Protein AF-Q3BN68-F1 (afdb_monomer)

Radius of gyration: 13.14 Å; Cα contacts (8 Å, |Δi|>4): 46; chains: 1; bounding box: 26×35×31 Å

Organism: Xanthomonas euvesicatoria pv. vesicatoria (strain 85-10) (NCBI:txid316273)

Foldseek 3Di:
DDPPLPDPPLVVLLVVVVVCVVVVNLDDDDSVLVSVLSVLLSVLCVVCVPDDLVVSLVSSLVVCVVVPVDPVNSVSSSVSSVVSVVVSVVSVD

Mean predicted aligned error: 8.55 Å

Solvent-accessible surface area (backbone atoms only — not comparable to full-atom values): 5636 Å² total; per-residue (Å²): 132,85,77,61,87,88,56,84,58,59,66,62,51,45,53,50,52,47,52,45,41,76,70,60,76,68,58,98,70,60,65,82,66,49,50,59,50,53,49,49,40,53,49,45,46,69,76,39,76,86,55,52,71,67,58,47,48,50,58,48,48,56,51,41,56,75,77,44,87,60,71,90,53,45,65,61,52,54,50,51,34,51,51,49,51,52,53,55,51,60,74,74,105

pLDDT: mean 71.69, std 11.36, range [34.91, 85.0]

Secondary structure (DSSP, 8-state):
----TTS--HHHHHHHHHHHHHTTTT-SS-HHHHHHHHHHHHHHHHH-TTS-HHHHHHHHHHHHHHH---TTTHHHHHHHHHHHHHHHHHHT-

Sequence (93 aa):
MSRDPSVIDVQAEIAHWQARHAQGNLGAGKFSELSPVVKMACDIYLQAPRSSDQERLRLFRDRLEHHFISSSTQSNYEQLATDCWQRLGARNS

Structure (mmCIF, N/CA/C/O backbone):
data_AF-Q3BN68-F1
#
_entry.id   AF-Q3BN68-F1
#
loop_
_atom_site.group_PDB
_atom_site.id
_atom_site.type_symbol
_atom_site.label_atom_id
_atom_site.label_alt_id
_atom_site.label_comp_id
_atom_site.label_asym_id
_atom_site.label_entity_id
_atom_site.label_seq_id
_atom_site.pdbx_PDB_ins_code
_atom_site.Cartn_x
_atom_site.Cartn_y
_atom_site.Cartn_z
_atom_site.occupancy
_atom_site.B_iso_or_equiv
_atom_site.auth_seq_id
_atom_site.auth_comp_id
_atom_site.auth_asym_id
_atom_site.auth_atom_id
_atom_site.pdbx_PDB_model_num
ATOM 1 N N . MET A 1 1 ? -9.919 -21.103 -15.545 1.00 34.91 1 MET A N 1
ATOM 2 C CA . MET A 1 1 ? -9.636 -19.653 -15.569 1.00 34.91 1 MET A CA 1
ATOM 3 C C . MET A 1 1 ? -8.230 -19.456 -15.042 1.00 34.91 1 MET A C 1
ATOM 5 O O . MET A 1 1 ? -8.011 -19.569 -13.842 1.00 34.91 1 MET A O 1
ATOM 9 N N . SER A 1 2 ? -7.273 -19.311 -15.952 1.00 41.12 2 SER A N 1
ATOM 10 C CA . SER A 1 2 ? -5.857 -19.138 -15.639 1.00 41.12 2 SER A CA 1
ATOM 11 C C . SER A 1 2 ? -5.680 -17.801 -14.922 1.00 41.12 2 SER A C 1
ATOM 13 O O . SER A 1 2 ? -5.910 -16.752 -15.515 1.00 41.12 2 SER A O 1
ATOM 15 N N . ARG A 1 3 ? -5.363 -17.840 -13.624 1.00 42.94 3 ARG A N 1
ATOM 16 C CA . ARG A 1 3 ? -4.889 -16.664 -12.892 1.00 42.94 3 ARG A CA 1
ATOM 17 C C . ARG A 1 3 ? -3.511 -16.363 -13.445 1.00 42.94 3 ARG A C 1
ATOM 19 O O . ARG A 1 3 ? -2.567 -17.068 -13.105 1.00 42.94 3 ARG A O 1
ATOM 26 N N . ASP A 1 4 ? -3.432 -15.391 -14.340 1.00 41.62 4 ASP A N 1
ATOM 27 C CA . ASP A 1 4 ? -2.155 -14.869 -14.795 1.00 41.62 4 ASP A CA 1
ATOM 28 C C . ASP A 1 4 ? -1.396 -14.362 -13.556 1.00 41.62 4 ASP A C 1
ATOM 30 O O . ASP A 1 4 ? -1.869 -13.426 -12.904 1.00 41.62 4 ASP A O 1
ATOM 34 N N . PRO A 1 5 ? -0.278 -14.993 -13.149 1.00 49.84 5 PRO A N 1
ATOM 35 C CA . PRO A 1 5 ? 0.453 -14.593 -11.945 1.00 49.84 5 PRO A CA 1
ATOM 36 C C . PRO A 1 5 ? 1.076 -13.198 -12.079 1.00 49.84 5 PRO A C 1
ATOM 38 O O . PRO A 1 5 ? 1.528 -12.633 -11.089 1.00 49.84 5 PRO A O 1
ATOM 41 N N . SER A 1 6 ? 1.093 -12.658 -13.301 1.00 53.44 6 SER A N 1
ATOM 42 C CA . SER A 1 6 ? 1.699 -11.382 -13.664 1.00 53.44 6 SER A CA 1
ATOM 43 C C . SER A 1 6 ? 0.797 -10.164 -13.415 1.00 53.44 6 SER A C 1
ATOM 45 O O . SER A 1 6 ? 1.270 -9.029 -13.478 1.00 53.44 6 SER A O 1
ATOM 47 N N . VAL A 1 7 ? -0.481 -10.371 -13.071 1.00 59.19 7 VAL A N 1
ATOM 48 C CA . VAL A 1 7 ? -1.403 -9.288 -12.710 1.00 59.19 7 VAL A CA 1
ATOM 49 C C . VAL A 1 7 ? -1.569 -9.276 -11.198 1.00 59.19 7 VAL A C 1
ATOM 51 O O . VAL A 1 7 ? -2.093 -10.218 -10.604 1.00 59.19 7 VAL A O 1
ATOM 54 N N . ILE A 1 8 ? -1.119 -8.198 -10.560 1.00 66.19 8 ILE A N 1
ATOM 55 C CA . ILE A 1 8 ? -1.343 -7.983 -9.132 1.00 66.19 8 ILE A CA 1
ATOM 56 C C . ILE A 1 8 ? -2.847 -8.018 -8.866 1.00 66.19 8 ILE A C 1
ATOM 58 O O . ILE A 1 8 ? -3.590 -7.150 -9.325 1.00 66.19 8 ILE A O 1
ATOM 62 N N . ASP A 1 9 ? -3.295 -9.021 -8.110 1.00 75.31 9 ASP A N 1
ATOM 63 C CA . ASP A 1 9 ? -4.685 -9.113 -7.676 1.00 75.31 9 ASP A CA 1
ATOM 64 C C . ASP A 1 9 ? -4.911 -8.136 -6.518 1.00 75.31 9 ASP A C 1
ATOM 66 O O . ASP A 1 9 ? -4.827 -8.476 -5.335 1.00 75.31 9 ASP A O 1
ATOM 70 N N . VAL A 1 10 ? -5.169 -6.881 -6.892 1.00 72.75 10 VAL A N 1
ATOM 71 C CA . VAL A 1 10 ? -5.460 -5.794 -5.955 1.00 72.75 10 VAL A CA 1
ATOM 72 C C . VAL A 1 10 ? -6.673 -6.141 -5.087 1.00 72.75 10 VAL A C 1
ATOM 74 O O . VAL A 1 10 ? -6.709 -5.765 -3.919 1.00 72.75 10 VAL A O 1
ATOM 77 N N . GLN A 1 11 ? -7.652 -6.893 -5.608 1.00 73.06 11 GLN A N 1
ATOM 78 C CA . GLN A 1 11 ? -8.809 -7.311 -4.813 1.00 73.06 11 GLN A CA 1
ATOM 79 C C . GLN A 1 11 ? -8.435 -8.342 -3.748 1.00 73.06 11 GLN A C 1
ATOM 81 O O . GLN A 1 11 ? -8.921 -8.240 -2.622 1.00 73.06 11 GLN A O 1
ATOM 86 N N . ALA A 1 12 ? -7.552 -9.293 -4.062 1.00 78.38 12 ALA A N 1
ATOM 87 C CA . ALA A 1 12 ? -7.055 -10.256 -3.082 1.00 78.38 12 ALA A CA 1
ATOM 88 C C . ALA A 1 12 ? -6.256 -9.577 -1.957 1.00 78.38 12 ALA A C 1
ATOM 90 O O . ALA A 1 12 ? -6.426 -9.934 -0.790 1.00 78.38 12 ALA A O 1
ATOM 91 N N . GLU A 1 13 ? -5.434 -8.573 -2.279 1.00 78.12 13 GLU A N 1
ATOM 92 C CA . GLU A 1 13 ? -4.718 -7.795 -1.261 1.00 78.12 13 GLU A CA 1
ATOM 93 C C . GLU A 1 13 ? -5.686 -6.961 -0.414 1.00 78.12 13 GLU A C 1
ATOM 95 O O . GLU A 1 13 ? -5.628 -7.028 0.812 1.00 78.12 13 GLU A O 1
ATOM 100 N N . ILE A 1 14 ? -6.648 -6.259 -1.028 1.00 80.19 14 ILE A N 1
ATOM 101 C CA . ILE A 1 14 ? -7.692 -5.523 -0.294 1.00 80.19 14 ILE A CA 1
ATOM 102 C C . ILE A 1 14 ? -8.438 -6.464 0.662 1.00 80.19 14 ILE A C 1
ATOM 104 O O . ILE A 1 14 ? -8.567 -6.144 1.840 1.00 80.19 14 ILE A O 1
ATOM 108 N N . ALA A 1 15 ? -8.871 -7.643 0.207 1.00 82.06 15 ALA A N 1
ATOM 109 C CA . ALA A 1 15 ? -9.561 -8.616 1.055 1.00 82.06 15 ALA A 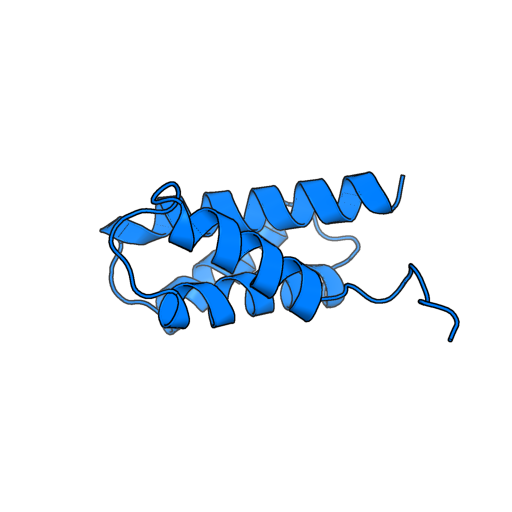CA 1
ATOM 110 C C . ALA A 1 15 ? -8.677 -9.124 2.209 1.00 82.06 15 ALA A C 1
ATOM 112 O O . ALA A 1 15 ? -9.156 -9.293 3.333 1.00 82.06 15 ALA A O 1
ATOM 113 N N . HIS A 1 16 ? -7.379 -9.330 1.962 1.00 79.56 16 HIS A N 1
ATOM 114 C CA . HIS A 1 16 ? -6.430 -9.728 2.998 1.00 79.56 16 HIS A CA 1
ATOM 115 C C . HIS A 1 16 ? -6.279 -8.649 4.076 1.00 79.56 16 HIS A C 1
ATOM 117 O O . HIS A 1 16 ? -6.387 -8.937 5.270 1.00 79.56 16 HIS A O 1
ATOM 123 N N . TRP A 1 17 ? -6.072 -7.398 3.665 1.00 77.31 17 TRP A N 1
ATOM 124 C CA . TRP A 1 17 ? -5.942 -6.266 4.580 1.00 77.31 17 TRP A CA 1
ATOM 125 C C . TRP A 1 17 ? -7.255 -5.952 5.298 1.00 77.31 17 TRP A C 1
ATOM 127 O O . TRP A 1 17 ? -7.235 -5.600 6.475 1.00 77.31 17 TRP A O 1
ATOM 137 N N . GLN A 1 18 ? -8.397 -6.180 4.647 1.00 78.00 18 GLN A N 1
ATOM 138 C CA . GLN A 1 18 ? -9.718 -6.088 5.263 1.00 78.00 18 GLN A CA 1
ATOM 139 C C . GLN A 1 18 ? -9.887 -7.117 6.382 1.00 78.00 18 GLN A C 1
ATOM 141 O O . GLN A 1 18 ? -10.342 -6.766 7.469 1.00 78.00 18 GLN A O 1
ATOM 146 N N . ALA A 1 19 ? -9.488 -8.370 6.150 1.00 80.31 19 ALA A N 1
ATOM 147 C CA . ALA A 1 19 ? -9.531 -9.414 7.170 1.00 80.31 19 ALA A CA 1
ATOM 148 C C . ALA A 1 19 ? -8.596 -9.092 8.349 1.00 80.31 19 ALA A C 1
ATOM 150 O O . ALA A 1 19 ? -8.985 -9.231 9.507 1.00 80.31 19 ALA A O 1
ATOM 151 N N . ARG A 1 20 ? -7.388 -8.588 8.067 1.00 75.56 20 ARG A N 1
ATOM 152 C CA . ARG A 1 20 ? -6.401 -8.187 9.085 1.00 75.56 20 ARG A CA 1
ATOM 153 C C . ARG A 1 20 ? -6.863 -6.971 9.901 1.00 75.56 20 ARG A C 1
ATOM 155 O O . ARG A 1 20 ? -6.620 -6.903 11.103 1.00 75.56 20 ARG A O 1
ATOM 162 N N . HIS A 1 21 ? -7.585 -6.046 9.270 1.00 71.75 21 HIS A N 1
ATOM 163 C CA . HIS A 1 21 ? -8.243 -4.925 9.938 1.00 71.75 21 HIS A CA 1
ATOM 164 C C . HIS A 1 21 ? -9.433 -5.376 10.793 1.00 71.75 21 HIS A C 1
ATOM 166 O O . HIS A 1 21 ? -9.582 -4.920 11.923 1.00 71.75 21 HIS A O 1
ATOM 172 N N . ALA A 1 22 ? -10.255 -6.307 10.301 1.00 72.50 22 ALA A N 1
ATOM 173 C CA . ALA A 1 22 ? -11.357 -6.890 11.070 1.00 72.50 22 ALA A CA 1
ATOM 174 C C . ALA A 1 22 ? -10.871 -7.625 12.335 1.00 72.50 22 ALA A C 1
ATOM 176 O O . ALA A 1 22 ? -11.604 -7.712 13.314 1.00 72.50 22 ALA A O 1
ATOM 177 N N . GLN A 1 23 ? -9.621 -8.098 12.338 1.00 72.56 23 GLN A N 1
ATOM 178 C CA . GLN A 1 23 ? -8.948 -8.672 13.508 1.00 72.56 23 GLN A CA 1
ATOM 179 C C . GLN A 1 23 ? -8.414 -7.619 14.501 1.00 72.56 23 GLN A C 1
ATOM 181 O O . GLN A 1 23 ? -7.836 -7.991 15.517 1.00 72.56 23 GLN A O 1
ATOM 186 N N . GLY A 1 24 ? -8.581 -6.319 14.230 1.00 66.00 24 GLY A N 1
ATOM 187 C CA . GLY A 1 24 ? -8.138 -5.227 15.105 1.00 66.00 24 GLY A CA 1
ATOM 188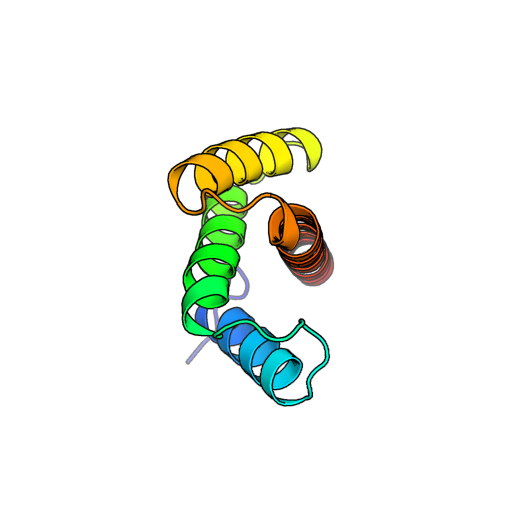 C C . GLY A 1 24 ? -6.645 -4.889 15.013 1.00 66.00 24 GLY A C 1
ATOM 189 O O . GLY A 1 24 ? -6.170 -4.028 15.747 1.00 66.00 24 GLY A O 1
ATOM 190 N N . ASN A 1 25 ? -5.901 -5.516 14.096 1.00 61.56 25 ASN A N 1
ATOM 191 C CA . ASN A 1 25 ? -4.441 -5.389 14.003 1.00 61.56 25 ASN A CA 1
ATOM 192 C C . ASN A 1 25 ? -3.942 -4.151 13.234 1.00 61.56 25 ASN A C 1
ATOM 194 O O . ASN A 1 25 ? -2.735 -3.961 13.125 1.00 61.56 25 ASN A O 1
ATOM 198 N N . LEU A 1 26 ? -4.835 -3.322 12.680 1.00 62.47 26 LEU A N 1
ATOM 199 C CA . LEU A 1 26 ? -4.464 -2.189 11.813 1.00 62.47 26 LEU A CA 1
ATOM 200 C C . LEU A 1 26 ? -4.863 -0.802 12.339 1.00 62.47 26 LEU A C 1
ATOM 202 O O . LEU A 1 26 ? -4.695 0.195 11.638 1.00 62.47 26 LEU A O 1
ATOM 206 N N . GLY A 1 27 ? -5.305 -0.725 13.596 1.00 54.81 27 GLY A N 1
ATOM 207 C CA . GLY A 1 27 ? -5.728 0.519 14.240 1.00 54.81 27 GLY A CA 1
ATOM 208 C C . GLY A 1 27 ? -7.219 0.820 14.054 1.00 54.81 27 GLY A C 1
ATOM 209 O O . GLY A 1 27 ? -7.906 0.192 13.257 1.00 54.81 27 GLY A O 1
ATOM 210 N N . ALA A 1 28 ? -7.734 1.777 14.827 1.00 53.00 28 ALA A N 1
ATOM 211 C CA . ALA A 1 28 ? -9.164 2.091 14.939 1.00 53.00 28 ALA A CA 1
ATOM 212 C C . ALA A 1 28 ? -9.728 2.949 13.776 1.00 53.00 28 ALA A C 1
ATOM 214 O O . ALA A 1 28 ? -10.595 3.795 13.998 1.00 53.00 28 ALA A O 1
ATOM 215 N N . GLY A 1 29 ? -9.218 2.770 12.554 1.00 59.28 29 GLY A N 1
ATOM 216 C CA . GLY A 1 29 ? -9.671 3.486 11.353 1.00 59.28 29 GLY A CA 1
ATOM 217 C C . GLY A 1 29 ? -10.831 2.785 10.640 1.00 59.28 29 GLY A C 1
ATOM 218 O O . GLY A 1 29 ? -11.226 1.676 10.998 1.00 59.28 29 GLY A O 1
ATOM 219 N N . LYS A 1 30 ? -11.411 3.406 9.606 1.00 64.38 30 LYS A N 1
ATOM 220 C CA . LYS A 1 30 ? -12.354 2.700 8.719 1.00 64.38 30 LYS A CA 1
ATOM 221 C C . LYS A 1 30 ? -11.571 2.033 7.593 1.00 64.38 30 LYS A C 1
ATOM 223 O O . LYS A 1 30 ? -10.747 2.668 6.946 1.00 64.38 30 LYS A O 1
ATOM 228 N N . PHE A 1 31 ? -11.904 0.787 7.248 1.00 69.81 31 PHE A N 1
ATOM 229 C CA . PHE A 1 31 ? -11.271 0.114 6.103 1.00 69.81 31 PHE A CA 1
ATOM 230 C C . PHE A 1 31 ? -11.461 0.866 4.768 1.00 69.81 31 PHE A C 1
ATOM 232 O O . PHE A 1 31 ? -10.637 0.754 3.863 1.00 69.81 31 PHE A O 1
ATOM 239 N N . SER A 1 32 ? -12.505 1.693 4.656 1.00 68.69 32 SER A N 1
ATOM 240 C CA . SER A 1 32 ? -12.706 2.600 3.519 1.00 68.69 32 SER A CA 1
ATOM 241 C C . SER A 1 32 ? -11.530 3.558 3.284 1.00 68.69 32 SER A C 1
ATOM 243 O O . SER A 1 32 ? -11.343 4.003 2.158 1.00 68.69 32 SER A O 1
ATOM 245 N N . GLU A 1 33 ? -10.732 3.847 4.314 1.00 71.94 33 GLU A N 1
ATOM 246 C CA . GLU A 1 33 ? -9.517 4.665 4.234 1.00 71.94 33 GLU A CA 1
ATOM 247 C C . GLU A 1 33 ? -8.308 3.835 3.776 1.00 71.94 33 GLU A C 1
ATOM 249 O O . GLU A 1 33 ? -7.468 4.324 3.032 1.00 71.94 33 GLU A O 1
ATOM 254 N N . LEU A 1 34 ? -8.259 2.546 4.124 1.00 71.88 34 LEU A N 1
ATOM 255 C CA . LEU A 1 34 ? -7.182 1.621 3.744 1.00 71.88 34 LEU A CA 1
ATOM 256 C C . LEU A 1 34 ? -7.305 1.100 2.307 1.00 71.88 34 LEU A C 1
ATOM 258 O O . LEU A 1 34 ? -6.305 0.837 1.643 1.00 71.88 34 LEU A O 1
ATOM 262 N N . SER A 1 35 ? -8.528 0.959 1.803 1.00 76.12 35 SER A N 1
ATOM 263 C CA . SER A 1 35 ? -8.796 0.469 0.447 1.00 76.12 35 SER A CA 1
ATOM 264 C C . SER A 1 35 ? -8.094 1.289 -0.661 1.00 76.12 35 SER A C 1
ATOM 266 O O . SER A 1 35 ? -7.398 0.693 -1.493 1.00 76.12 35 SER A O 1
ATOM 268 N N . PRO A 1 36 ? -8.171 2.641 -0.684 1.00 77.00 36 PRO A N 1
ATOM 269 C CA . PRO A 1 36 ? -7.411 3.442 -1.646 1.00 77.00 36 PRO A CA 1
ATOM 270 C C . PRO A 1 36 ? -5.896 3.364 -1.416 1.00 77.00 36 PRO A C 1
ATOM 272 O O . PRO A 1 36 ? -5.144 3.414 -2.384 1.00 77.00 36 PRO A O 1
ATOM 275 N N . VAL A 1 37 ? -5.440 3.173 -0.175 1.00 79.06 37 VAL A N 1
ATOM 276 C CA . VAL A 1 37 ? -4.018 3.041 0.183 1.00 79.06 37 VAL A CA 1
ATOM 277 C C . VAL A 1 37 ? -3.411 1.768 -0.423 1.00 79.06 37 VAL A C 1
ATOM 279 O O . VAL A 1 37 ? -2.402 1.845 -1.123 1.00 79.06 37 VAL A O 1
ATOM 282 N N . VAL A 1 38 ? -4.068 0.611 -0.267 1.00 80.56 38 VAL A N 1
ATOM 283 C CA . VAL A 1 38 ? -3.649 -0.656 -0.906 1.00 80.56 38 VAL A CA 1
ATOM 284 C C . VAL A 1 38 ? -3.614 -0.512 -2.427 1.00 80.56 38 VAL A C 1
ATOM 286 O O . VAL A 1 38 ? -2.663 -0.942 -3.085 1.00 80.56 38 VAL A O 1
ATOM 289 N N . LYS A 1 39 ? -4.641 0.130 -2.996 1.00 82.81 39 LYS A N 1
ATOM 290 C CA . LYS A 1 39 ? -4.741 0.351 -4.440 1.00 82.81 39 LYS A CA 1
ATOM 291 C C . LYS A 1 39 ? -3.615 1.250 -4.957 1.00 82.81 39 LYS A C 1
ATOM 293 O O . LYS A 1 39 ? -3.025 0.923 -5.980 1.00 82.81 39 LYS A O 1
ATOM 298 N N . MET A 1 40 ? -3.279 2.325 -4.239 1.00 83.75 40 MET A N 1
ATOM 299 C CA . MET A 1 40 ? -2.156 3.211 -4.568 1.00 83.75 40 MET A CA 1
ATOM 300 C C . MET A 1 40 ? -0.812 2.487 -4.495 1.00 83.75 40 MET A C 1
ATOM 302 O O . MET A 1 40 ? 0.003 2.653 -5.397 1.00 83.75 40 MET A O 1
ATOM 306 N N . ALA A 1 41 ? -0.587 1.655 -3.475 1.00 82.56 41 ALA A N 1
ATOM 307 C CA . ALA A 1 41 ? 0.638 0.865 -3.373 1.00 82.56 41 ALA A CA 1
ATOM 308 C C . ALA A 1 41 ? 0.796 -0.085 -4.575 1.00 82.56 41 ALA A C 1
ATOM 310 O O . ALA A 1 41 ? 1.863 -0.135 -5.188 1.00 82.56 41 ALA A O 1
ATOM 311 N N . CYS A 1 42 ? -0.274 -0.788 -4.962 1.00 81.44 42 CYS A N 1
ATOM 312 C CA . CYS A 1 42 ? -0.260 -1.668 -6.133 1.00 81.44 42 CYS A CA 1
ATOM 313 C C . CYS A 1 42 ? -0.046 -0.890 -7.440 1.00 81.44 42 CYS A C 1
ATOM 315 O O . CYS A 1 42 ? 0.757 -1.297 -8.273 1.00 81.44 42 CYS A O 1
ATOM 317 N N . ASP A 1 43 ? -0.731 0.241 -7.611 1.00 82.75 43 ASP A N 1
ATOM 318 C CA . ASP A 1 43 ? -0.609 1.100 -8.792 1.00 82.75 43 ASP A CA 1
ATOM 319 C C . ASP A 1 43 ? 0.812 1.663 -8.951 1.00 82.75 43 ASP A C 1
ATOM 321 O O . ASP A 1 43 ? 1.36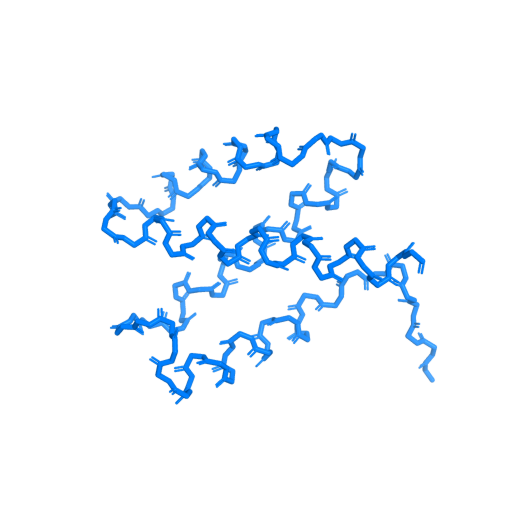6 1.621 -10.045 1.00 82.75 43 ASP A O 1
ATOM 325 N N . ILE A 1 44 ? 1.454 2.096 -7.859 1.00 82.38 44 ILE A N 1
ATOM 326 C CA . ILE A 1 44 ? 2.852 2.558 -7.869 1.00 82.38 44 ILE A CA 1
ATOM 327 C C . ILE A 1 44 ? 3.811 1.424 -8.233 1.00 82.38 44 ILE A C 1
ATOM 329 O O . ILE A 1 44 ? 4.744 1.632 -9.008 1.00 82.38 44 ILE A O 1
ATOM 333 N N . TYR A 1 45 ? 3.579 0.216 -7.718 1.00 78.38 45 TYR A N 1
ATOM 334 C CA . TYR A 1 45 ? 4.393 -0.944 -8.078 1.00 78.38 45 TYR A CA 1
ATOM 335 C C . TYR A 1 45 ? 4.274 -1.278 -9.575 1.00 78.38 45 TYR A C 1
ATOM 337 O O . TYR A 1 45 ? 5.279 -1.571 -10.221 1.00 78.38 45 TYR A O 1
ATOM 345 N N . LEU A 1 46 ? 3.063 -1.179 -10.138 1.00 76.94 46 LEU A N 1
ATOM 346 C CA . LEU A 1 46 ? 2.804 -1.391 -11.566 1.00 76.94 46 LEU A CA 1
ATOM 347 C C . LEU A 1 46 ? 3.361 -0.265 -12.450 1.00 76.94 46 LEU A C 1
ATOM 349 O O . LEU A 1 46 ? 3.880 -0.546 -13.527 1.00 76.94 46 LEU A O 1
ATOM 353 N N . GLN A 1 47 ? 3.278 0.994 -12.010 1.00 78.50 47 GLN A N 1
ATOM 354 C CA . GLN A 1 47 ? 3.836 2.146 -12.732 1.00 78.50 47 GLN A CA 1
ATOM 355 C C . GLN A 1 47 ? 5.365 2.140 -12.728 1.00 78.50 47 GLN A C 1
ATOM 357 O O . GLN A 1 47 ? 5.989 2.574 -13.695 1.00 78.50 47 GLN A O 1
ATOM 362 N N . ALA A 1 48 ? 5.968 1.641 -11.651 1.00 71.81 48 ALA A N 1
ATOM 363 C CA . ALA A 1 48 ? 7.398 1.729 -11.415 1.00 71.81 48 ALA A CA 1
ATOM 364 C C . ALA A 1 48 ? 8.003 0.368 -10.998 1.00 71.81 48 ALA A C 1
ATOM 366 O O . ALA A 1 48 ? 8.571 0.236 -9.906 1.00 71.81 48 ALA A O 1
ATOM 367 N N . PRO A 1 49 ? 7.944 -0.668 -11.862 1.00 68.56 49 PRO A N 1
ATOM 368 C CA . PRO A 1 49 ? 8.398 -2.020 -11.525 1.00 68.56 49 PRO A CA 1
ATOM 369 C C . PRO A 1 49 ? 9.918 -2.112 -11.324 1.00 68.56 49 PRO A C 1
ATOM 371 O O . PRO A 1 49 ? 10.390 -3.012 -10.634 1.00 68.56 49 PRO A O 1
ATOM 374 N N . ARG A 1 50 ? 10.687 -1.162 -11.874 1.00 68.44 50 ARG A N 1
ATOM 375 C CA . ARG A 1 50 ? 12.150 -1.070 -11.713 1.00 68.44 50 ARG A CA 1
ATOM 376 C C . ARG A 1 50 ? 12.610 -0.025 -10.697 1.00 68.44 50 ARG A C 1
ATOM 378 O O . ARG A 1 50 ? 13.807 0.056 -10.443 1.00 68.44 50 ARG A O 1
ATOM 385 N N . SER A 1 51 ? 11.701 0.785 -10.156 1.00 75.81 51 SER A N 1
ATOM 386 C CA . SER A 1 51 ? 12.080 1.801 -9.176 1.00 75.81 51 SER A CA 1
ATOM 387 C C . SER A 1 51 ? 12.397 1.172 -7.833 1.00 75.81 51 SER A C 1
ATOM 389 O O . SER A 1 51 ? 11.819 0.154 -7.447 1.00 75.81 51 SER A O 1
ATOM 391 N N . SER A 1 52 ? 13.317 1.817 -7.126 1.00 78.00 52 SER A N 1
ATOM 392 C CA . SER A 1 52 ? 13.667 1.453 -5.762 1.00 78.00 52 SER A CA 1
ATOM 393 C C . SER A 1 52 ? 12.469 1.621 -4.822 1.00 78.00 52 SER A C 1
ATOM 395 O O . SER A 1 52 ? 11.589 2.457 -5.050 1.00 78.00 52 SER A O 1
ATOM 397 N N . ASP A 1 53 ? 12.448 0.864 -3.724 1.00 76.25 53 ASP A N 1
ATOM 398 C CA . ASP A 1 53 ? 11.387 0.992 -2.720 1.00 76.25 53 ASP A CA 1
ATOM 399 C C . ASP A 1 53 ? 11.326 2.412 -2.134 1.00 76.25 53 ASP A C 1
ATOM 401 O O . ASP A 1 53 ? 10.241 2.900 -1.843 1.00 76.25 53 ASP A O 1
ATOM 405 N N 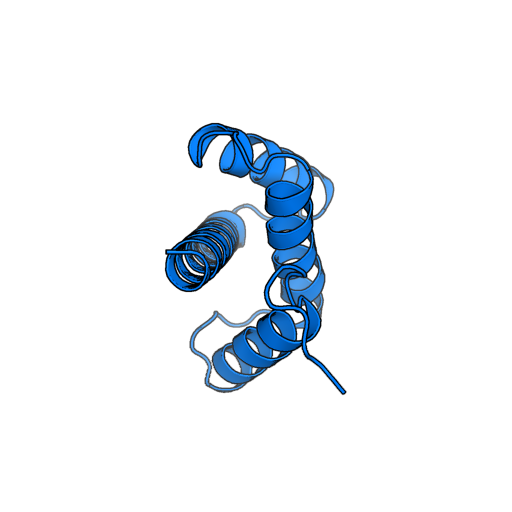. GLN A 1 54 ? 12.456 3.131 -2.060 1.00 80.44 54 GLN A N 1
ATOM 406 C CA . GLN A 1 54 ? 12.490 4.541 -1.648 1.00 80.44 54 GLN A CA 1
ATOM 407 C C . GLN A 1 54 ? 11.765 5.481 -2.619 1.00 80.44 54 GLN A C 1
ATOM 409 O O . GLN A 1 54 ? 11.062 6.390 -2.176 1.00 80.44 54 GLN A O 1
ATOM 414 N N . GLU A 1 55 ? 11.927 5.300 -3.931 1.00 83.44 55 GLU A N 1
ATOM 415 C CA . GLU A 1 55 ? 11.198 6.100 -4.924 1.00 83.44 55 GLU A CA 1
ATOM 416 C C . GLU A 1 55 ? 9.702 5.801 -4.885 1.00 83.44 55 GLU A C 1
ATOM 418 O O . GLU A 1 55 ? 8.886 6.724 -4.912 1.00 83.44 55 GLU A O 1
ATOM 423 N N . ARG A 1 56 ? 9.336 4.521 -4.749 1.00 83.56 56 ARG A N 1
ATOM 424 C CA . ARG A 1 56 ? 7.938 4.110 -4.585 1.00 83.56 56 ARG A CA 1
ATOM 425 C C . ARG A 1 56 ? 7.333 4.709 -3.319 1.00 83.56 56 ARG A C 1
ATOM 427 O O . ARG A 1 56 ? 6.230 5.243 -3.380 1.00 83.56 56 ARG A O 1
ATOM 434 N N . LEU A 1 57 ? 8.068 4.690 -2.204 1.00 83.06 57 LEU A N 1
ATOM 435 C CA . LEU A 1 57 ? 7.639 5.279 -0.935 1.00 83.06 57 LEU A CA 1
ATOM 436 C C . LEU A 1 57 ? 7.459 6.795 -1.051 1.00 83.06 57 LEU A C 1
ATOM 438 O O . LEU A 1 57 ? 6.480 7.326 -0.540 1.00 83.06 57 LEU A O 1
ATOM 442 N N . ARG A 1 58 ? 8.342 7.496 -1.775 1.00 84.44 58 ARG A N 1
ATOM 443 C CA . ARG A 1 58 ? 8.180 8.934 -2.050 1.00 84.44 58 ARG A CA 1
ATOM 444 C C . ARG A 1 58 ? 6.906 9.235 -2.832 1.00 84.44 58 ARG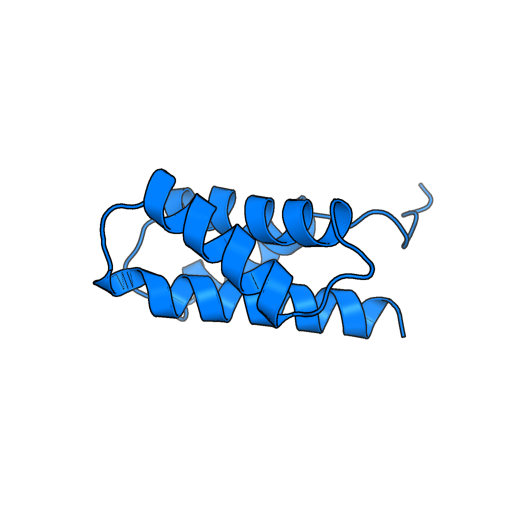 A C 1
ATOM 446 O O . ARG A 1 58 ? 6.141 10.093 -2.408 1.00 84.44 58 ARG A O 1
ATOM 453 N N . LEU A 1 59 ? 6.669 8.528 -3.938 1.00 84.56 59 LEU A N 1
ATOM 454 C CA . LEU A 1 59 ? 5.449 8.692 -4.741 1.00 84.56 59 LEU A CA 1
ATOM 455 C C . LEU A 1 59 ? 4.194 8.364 -3.927 1.00 84.56 59 LEU A C 1
ATOM 457 O O . LEU A 1 59 ? 3.159 9.014 -4.057 1.00 84.56 59 LEU A O 1
ATOM 461 N N . PHE A 1 60 ? 4.294 7.348 -3.077 1.00 85.00 60 PHE A N 1
ATOM 462 C CA . PHE A 1 60 ? 3.206 6.912 -2.223 1.00 85.00 60 PHE A CA 1
ATOM 463 C C . PHE A 1 60 ? 2.891 7.941 -1.143 1.00 85.00 60 PHE A C 1
ATOM 465 O O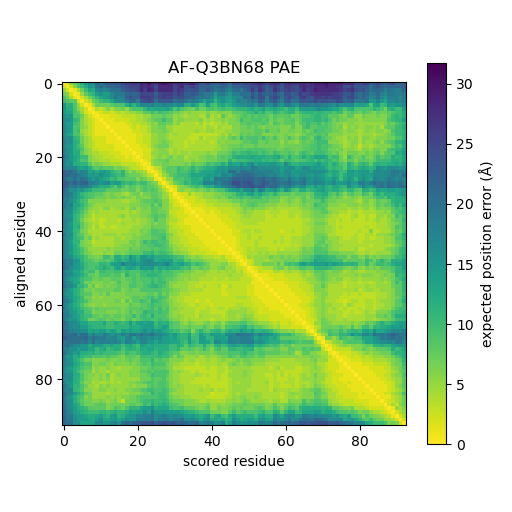 . PHE A 1 60 ? 1.725 8.271 -0.949 1.00 85.00 60 PHE A O 1
ATOM 472 N N . ARG A 1 61 ? 3.922 8.490 -0.496 1.00 82.69 61 ARG A N 1
ATOM 473 C CA . ARG A 1 61 ? 3.801 9.545 0.507 1.00 82.69 61 ARG A CA 1
ATOM 474 C C . ARG A 1 61 ? 3.211 10.821 -0.083 1.00 82.69 61 ARG A C 1
ATOM 476 O O . ARG A 1 61 ? 2.282 11.359 0.502 1.00 82.69 61 ARG A O 1
ATOM 483 N N . ASP A 1 62 ? 3.669 11.238 -1.262 1.00 84.38 62 ASP A N 1
ATOM 484 C CA . ASP A 1 62 ? 3.116 12.397 -1.971 1.00 84.38 62 ASP A CA 1
ATOM 485 C C . ASP A 1 62 ? 1.612 12.225 -2.253 1.00 84.38 62 ASP A C 1
ATOM 487 O O . ASP A 1 62 ? 0.805 13.105 -1.951 1.00 84.38 62 ASP A O 1
ATOM 491 N N . ARG A 1 63 ? 1.191 11.049 -2.740 1.00 81.38 63 ARG A N 1
ATOM 492 C CA . ARG A 1 63 ? -0.238 10.755 -2.947 1.00 81.38 63 ARG A CA 1
ATOM 493 C C . ARG A 1 63 ? -1.018 10.641 -1.639 1.00 81.38 63 ARG A C 1
ATOM 495 O O . ARG A 1 63 ? -2.170 11.064 -1.586 1.00 81.38 63 ARG A O 1
ATOM 502 N N . LEU A 1 64 ? -0.411 10.075 -0.597 1.00 78.25 64 LEU A N 1
ATOM 503 C CA . LEU A 1 64 ? -0.995 9.992 0.741 1.00 78.25 64 LEU A CA 1
ATOM 504 C C . LEU A 1 64 ? -1.244 11.379 1.321 1.00 78.25 64 LEU A C 1
ATOM 506 O O . LEU A 1 64 ? -2.333 11.600 1.826 1.00 78.25 64 LEU A O 1
ATOM 510 N N . GLU A 1 65 ? -0.288 12.304 1.223 1.00 79.12 65 GLU A N 1
ATOM 511 C CA . GLU A 1 65 ? -0.444 13.692 1.676 1.00 79.12 65 GLU A CA 1
ATOM 512 C C . GLU A 1 65 ? -1.570 14.412 0.920 1.00 79.12 65 GLU A C 1
ATOM 514 O O . GLU A 1 65 ? -2.346 15.151 1.524 1.00 79.12 65 GLU A O 1
ATOM 519 N N . HIS A 1 66 ? -1.730 14.137 -0.379 1.00 75.25 66 HIS A N 1
ATOM 520 C CA . HIS A 1 66 ? -2.841 14.673 -1.170 1.00 75.25 66 HIS A CA 1
ATOM 521 C C . HIS A 1 66 ? -4.211 14.069 -0.809 1.00 75.25 66 HIS A C 1
ATOM 523 O O . HIS A 1 66 ? -5.227 14.753 -0.933 1.00 75.25 66 HIS A O 1
ATOM 529 N N . HIS A 1 67 ? -4.268 12.800 -0.388 1.00 68.12 67 HIS A N 1
ATOM 530 C CA . HIS A 1 67 ? -5.522 12.101 -0.068 1.00 68.12 67 HIS A CA 1
ATOM 531 C C . HIS A 1 67 ? -5.908 12.149 1.420 1.00 68.12 67 HIS A C 1
ATOM 533 O O . HIS A 1 67 ? -7.094 12.072 1.744 1.00 68.12 67 HIS A O 1
ATOM 539 N N . PHE A 1 68 ? -4.932 12.254 2.323 1.00 66.19 68 PHE A N 1
ATOM 540 C CA . PHE A 1 68 ? -5.092 12.171 3.772 1.00 66.19 68 PHE A CA 1
ATOM 541 C C . PHE A 1 68 ? -4.248 13.247 4.462 1.00 66.19 68 PHE A C 1
ATOM 543 O O . PHE A 1 68 ? -3.023 13.215 4.456 1.00 66.19 68 PHE A O 1
ATOM 550 N N . ILE A 1 69 ? -4.925 14.177 5.136 1.00 54.66 69 ILE A N 1
ATOM 551 C CA . ILE A 1 69 ? -4.296 15.314 5.833 1.00 54.66 69 ILE A CA 1
ATOM 552 C C . ILE A 1 69 ? -3.744 14.900 7.217 1.00 54.66 69 ILE A C 1
ATOM 554 O O . ILE A 1 69 ? -2.980 15.635 7.840 1.00 54.66 69 ILE A O 1
ATOM 558 N N . SER A 1 70 ? -4.117 13.720 7.732 1.00 59.34 70 SER A N 1
ATOM 559 C CA . SER A 1 70 ? -3.750 13.301 9.090 1.00 59.34 70 SER A CA 1
ATOM 560 C C . SER A 1 70 ? -2.427 12.533 9.135 1.00 59.34 70 SER A C 1
ATOM 562 O O . SER A 1 70 ? -2.336 11.381 8.712 1.00 59.34 70 SER A O 1
ATOM 564 N N . SER A 1 71 ? -1.408 13.160 9.721 1.00 59.53 71 SER A N 1
ATOM 565 C CA . SER A 1 71 ? -0.073 12.584 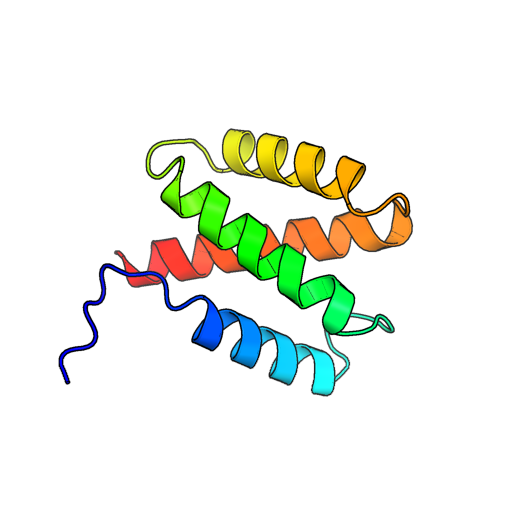9.921 1.00 59.53 71 SER A CA 1
ATOM 566 C C . SER A 1 71 ? -0.030 11.450 10.951 1.00 59.53 71 SER A C 1
ATOM 568 O O . SER A 1 71 ? 0.895 10.644 10.936 1.00 59.53 71 SER A O 1
ATOM 570 N N . SER A 1 72 ? -1.036 11.329 11.827 1.00 63.69 72 SER A N 1
ATOM 571 C CA . SER A 1 72 ? -1.053 10.306 12.885 1.00 63.69 72 SER A CA 1
ATOM 572 C C . SER A 1 72 ? -1.203 8.881 12.348 1.00 63.69 72 SER A C 1
ATOM 574 O O . SER A 1 72 ? -0.804 7.929 13.013 1.00 63.69 72 SER A O 1
ATOM 576 N N . THR A 1 73 ? -1.769 8.724 11.147 1.00 65.50 73 THR A N 1
ATOM 577 C CA . THR A 1 73 ? -1.998 7.418 10.504 1.00 65.50 73 THR A CA 1
ATOM 578 C C . THR A 1 73 ? -1.037 7.151 9.341 1.00 65.50 73 THR A C 1
ATOM 580 O O . THR A 1 73 ? -0.983 6.024 8.850 1.00 65.50 73 THR A O 1
ATOM 583 N N . GLN A 1 74 ? -0.235 8.147 8.935 1.00 68.44 74 GLN A N 1
ATOM 584 C CA . GLN A 1 74 ? 0.726 8.028 7.828 1.00 68.44 74 GLN A CA 1
ATOM 585 C C . GLN A 1 74 ? 1.707 6.874 8.032 1.00 68.44 74 GLN A C 1
ATOM 587 O O . GLN A 1 74 ? 1.842 6.047 7.134 1.00 68.44 74 GLN A O 1
ATOM 592 N N . SER A 1 75 ? 2.302 6.749 9.222 1.00 71.69 75 SER A N 1
ATOM 593 C CA . SER A 1 75 ? 3.256 5.671 9.510 1.00 71.69 75 SER A CA 1
ATOM 594 C C . SER A 1 75 ? 2.640 4.279 9.327 1.00 71.69 75 SER A C 1
ATOM 596 O O . SER A 1 75 ? 3.283 3.385 8.781 1.00 71.69 75 SER A O 1
ATOM 598 N N . ASN A 1 76 ? 1.370 4.099 9.713 1.00 74.75 76 ASN A N 1
ATOM 599 C CA . ASN A 1 76 ? 0.652 2.835 9.524 1.00 74.75 76 ASN A CA 1
ATOM 600 C C . ASN A 1 76 ? 0.429 2.526 8.035 1.00 74.75 76 ASN A C 1
ATOM 602 O O . ASN A 1 76 ? 0.535 1.376 7.609 1.00 74.75 76 ASN A O 1
ATOM 606 N N . TYR A 1 77 ? 0.127 3.548 7.232 1.00 77.62 77 TYR A N 1
ATOM 607 C CA . TYR A 1 77 ? -0.085 3.398 5.794 1.00 77.62 77 TYR A CA 1
ATOM 608 C C . TYR A 1 77 ? 1.217 3.132 5.031 1.00 77.62 77 TYR A C 1
ATOM 610 O O . TYR A 1 77 ? 1.228 2.297 4.127 1.00 77.62 77 TYR A O 1
ATOM 618 N N . GLU A 1 78 ? 2.318 3.789 5.406 1.00 79.19 78 GLU A N 1
ATOM 619 C CA . GLU A 1 78 ? 3.653 3.535 4.847 1.00 79.19 78 GLU A CA 1
ATOM 620 C C . GLU A 1 78 ? 4.116 2.100 5.135 1.00 79.19 78 GLU A C 1
ATOM 622 O O . GLU A 1 78 ? 4.615 1.418 4.233 1.00 79.19 78 GLU A O 1
ATOM 627 N N . GLN A 1 79 ? 3.881 1.600 6.355 1.00 78.81 79 GLN A N 1
ATOM 628 C CA . GLN A 1 79 ? 4.155 0.202 6.698 1.00 78.81 79 GLN A CA 1
ATOM 629 C C . GLN A 1 79 ? 3.309 -0.765 5.866 1.00 78.81 79 GLN A C 1
ATOM 631 O O . GLN A 1 79 ? 3.848 -1.713 5.301 1.00 78.81 79 GLN A O 1
ATOM 636 N N . LEU A 1 80 ? 2.010 -0.495 5.715 1.00 78.81 80 LEU A N 1
ATOM 637 C CA . LEU A 1 80 ? 1.116 -1.326 4.911 1.00 78.81 80 LEU A CA 1
ATOM 638 C C . LEU A 1 80 ? 1.529 -1.378 3.428 1.00 78.81 80 LEU A C 1
ATOM 640 O O . LEU A 1 80 ? 1.515 -2.448 2.822 1.00 78.81 80 LEU A O 1
ATOM 644 N N . ALA A 1 81 ? 1.927 -0.250 2.835 1.00 79.75 81 ALA A N 1
ATOM 645 C CA . ALA A 1 81 ? 2.413 -0.225 1.454 1.00 79.75 81 ALA A CA 1
ATOM 646 C C . ALA A 1 81 ? 3.734 -0.973 1.275 1.00 79.75 81 ALA A C 1
ATOM 648 O O . ALA A 1 81 ? 3.892 -1.711 0.302 1.00 79.75 81 ALA A O 1
ATOM 649 N N . THR A 1 82 ? 4.647 -0.831 2.235 1.00 81.62 82 THR A N 1
ATOM 650 C CA . THR A 1 82 ? 5.914 -1.565 2.236 1.00 81.62 82 THR A CA 1
ATOM 651 C C . THR A 1 82 ? 5.669 -3.072 2.339 1.00 81.62 82 THR A C 1
ATOM 653 O 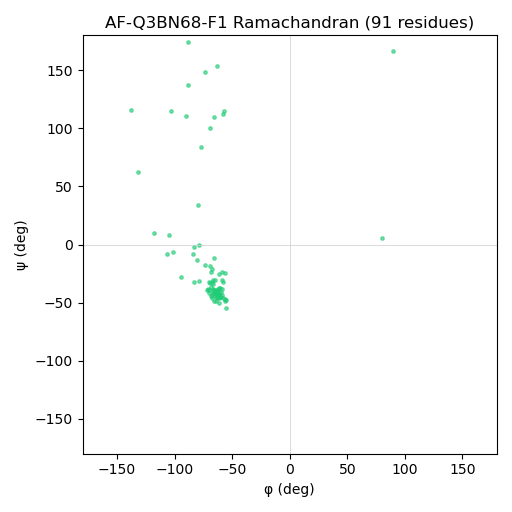O . THR A 1 82 ? 6.217 -3.831 1.541 1.00 81.62 82 THR A O 1
ATOM 656 N N . ASP A 1 83 ? 4.786 -3.508 3.243 1.00 81.19 83 ASP A N 1
ATOM 657 C CA . ASP A 1 83 ? 4.375 -4.912 3.373 1.00 81.19 83 ASP A CA 1
ATOM 658 C C . ASP A 1 83 ? 3.732 -5.446 2.082 1.00 81.19 83 ASP A C 1
ATOM 660 O O . ASP A 1 83 ? 4.024 -6.568 1.658 1.00 81.19 83 ASP A O 1
ATOM 664 N N . CYS A 1 84 ? 2.891 -4.636 1.425 1.00 79.56 84 CYS A N 1
ATOM 665 C CA . CYS A 1 84 ? 2.342 -4.938 0.102 1.00 79.56 84 CYS A CA 1
ATOM 666 C C . CYS A 1 84 ? 3.468 -5.204 -0.907 1.00 79.56 84 CYS A C 1
ATOM 668 O O . CYS A 1 84 ? 3.493 -6.262 -1.532 1.00 79.56 84 CYS A O 1
ATOM 670 N N . TRP A 1 85 ? 4.428 -4.287 -1.062 1.00 78.94 85 TRP A N 1
ATOM 671 C CA . TRP A 1 85 ? 5.521 -4.449 -2.030 1.00 78.94 85 TRP A CA 1
ATOM 672 C C . TRP A 1 85 ? 6.429 -5.634 -1.715 1.00 78.94 85 TRP A C 1
ATOM 674 O O . TRP A 1 85 ? 6.800 -6.362 -2.634 1.00 78.94 85 TRP A O 1
ATOM 684 N N . GLN A 1 86 ? 6.734 -5.877 -0.439 1.00 79.25 86 GLN A N 1
ATOM 685 C CA . GLN A 1 86 ? 7.501 -7.046 -0.003 1.00 79.25 86 GLN A CA 1
ATOM 686 C C . GLN A 1 86 ? 6.792 -8.347 -0.388 1.00 79.25 86 GLN A C 1
ATOM 688 O O . GLN A 1 86 ? 7.408 -9.249 -0.955 1.00 79.25 86 GLN A O 1
ATOM 693 N N . ARG A 1 87 ? 5.476 -8.438 -0.161 1.00 76.69 87 ARG A N 1
ATOM 694 C CA . ARG A 1 87 ? 4.683 -9.613 -0.542 1.00 76.69 87 ARG A CA 1
ATOM 695 C C . ARG A 1 87 ? 4.592 -9.790 -2.060 1.00 76.69 87 ARG A C 1
ATOM 697 O O . ARG A 1 87 ? 4.627 -10.921 -2.546 1.00 76.69 87 ARG A O 1
ATOM 704 N N . LEU A 1 88 ? 4.469 -8.694 -2.806 1.00 72.44 88 LEU A N 1
ATOM 705 C CA . LEU A 1 88 ? 4.421 -8.711 -4.269 1.00 72.44 88 LEU A CA 1
ATOM 706 C C . LEU A 1 88 ? 5.764 -9.134 -4.872 1.00 72.44 88 LEU A C 1
ATOM 708 O O . LEU A 1 88 ? 5.783 -9.982 -5.758 1.00 72.44 88 LEU A O 1
ATOM 712 N N . GLY A 1 89 ? 6.879 -8.617 -4.349 1.00 66.94 89 GLY A N 1
ATOM 713 C CA . GLY A 1 89 ? 8.229 -9.034 -4.731 1.00 66.94 89 GLY A CA 1
ATOM 714 C C . GLY A 1 89 ? 8.518 -10.498 -4.390 1.00 66.94 89 GLY A C 1
ATOM 715 O O . GLY A 1 89 ? 9.009 -11.235 -5.242 1.00 66.94 89 GLY A O 1
ATOM 716 N N . ALA A 1 90 ? 8.136 -10.952 -3.192 1.00 64.12 90 ALA A N 1
ATOM 717 C CA . ALA A 1 90 ? 8.313 -12.341 -2.762 1.00 64.12 90 ALA A CA 1
ATOM 718 C C . ALA A 1 90 ? 7.489 -13.347 -3.588 1.00 64.12 90 ALA A C 1
ATOM 720 O O . ALA A 1 90 ? 7.917 -14.481 -3.768 1.00 64.12 90 ALA A O 1
ATOM 721 N N . ARG A 1 91 ? 6.319 -12.952 -4.114 1.00 56.75 91 ARG A N 1
ATOM 722 C CA . ARG A 1 91 ? 5.525 -13.787 -5.041 1.00 56.75 91 ARG A CA 1
ATOM 723 C C . ARG A 1 91 ? 6.123 -13.884 -6.444 1.00 56.75 91 ARG A C 1
ATOM 725 O O . ARG A 1 91 ? 5.715 -14.770 -7.188 1.00 56.75 91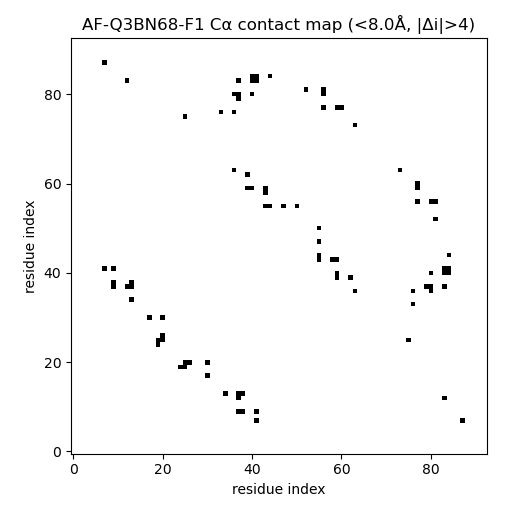 ARG A O 1
ATOM 732 N N . ASN A 1 92 ? 7.028 -12.977 -6.800 1.00 51.31 92 ASN A N 1
ATOM 733 C CA . ASN A 1 92 ? 7.645 -12.883 -8.123 1.00 51.31 92 ASN A CA 1
ATOM 734 C C . ASN A 1 92 ? 9.102 -13.393 -8.146 1.00 51.31 92 ASN A C 1
ATOM 736 O O . ASN A 1 92 ? 9.789 -13.178 -9.145 1.00 51.31 92 ASN A O 1
ATOM 740 N N . SER A 1 93 ? 9.571 -14.010 -7.050 1.00 45.34 93 SER A N 1
ATOM 741 C CA . SER A 1 93 ? 10.924 -14.574 -6.891 1.00 45.34 93 SER A CA 1
ATOM 742 C C . SER A 1 93 ? 10.938 -16.091 -7.047 1.00 45.34 93 SER A C 1
ATOM 744 O O . SER A 1 93 ? 9.964 -16.731 -6.590 1.00 45.34 93 SER A O 1
#